Protein AF-A0AAP2DYH3-F1 (afdb_monomer)

Secondary structure (DSSP, 8-state):
-PPP--HHHHHHHHTT---SS-B-S---HHHHHHHHHHHHHHH-EE-TT---S--HHHHHHHHHHHHHHHHTT-S-SSSS-S-HHHHHHHHHHH---HHHHHHHHHHHHHHIIIIIGGGHHHHHHHEE-SS-HHHHHHHHHHHHHHTTB-EEEETTEEEE------

Organism: NCBI:txid2782350

Mean predicted aligned error: 6.47 Å

Solvent-accessible surface area (backbone atoms only — not comparable to full-atom values): 9495 Å² total; per-residue (Å²): 72,83,80,77,89,45,70,67,61,53,48,36,57,76,71,61,68,63,62,91,61,64,43,91,75,68,78,53,69,69,56,44,52,50,49,48,51,44,51,48,29,43,60,28,40,65,37,89,83,58,90,56,97,66,49,63,38,50,52,51,28,39,51,55,39,55,51,53,8,55,78,68,75,39,100,45,78,54,82,95,64,98,42,42,52,58,33,50,49,50,42,54,70,65,58,80,55,46,68,62,41,48,50,54,52,33,56,53,50,24,42,35,58,70,59,42,45,84,47,38,70,64,50,49,71,61,27,50,53,77,26,52,53,67,32,35,52,52,36,53,39,50,50,24,56,75,69,21,31,35,48,38,74,56,99,60,43,68,42,75,56,77,88,82,72,132

Foldseek 3Di:
DPDDPDPVLVVCVVVVVQDPAADAQDDDLVLLVVLLVLLCQALDWFDPPPPDPDTSSLVLLVVLFVVLCVVVVHPTLDDDDPTSSCRLSVSLNPPNDSVSNVSSSLSSLLCLVPPCQVCVVVSVVRGRHRAHSVRSQVSSQVSCSSVSHQWHDDPSGIDGNPPPDD

Radius of gyration: 16.69 Å; Cα contacts (8 Å, |Δi|>4): 188; chains: 1; bounding box: 49×32×36 Å

InterPro domains:
  IPR049503 HEPN, AbiJ-N-terminal domain 4 [PF18863] (5-163)

Sequence (166 aa):
MAILDLFSEKQKRLRGEVNDVYQYKIVPQELRVQIVHILNDSIGSAKSFYRSDKNEPEDIFKFINDTLSREYGKFSLIGDYRTFRDTVFKYLLQEENMERVIDVVQLSFQYIDKILRPDFQNYAYRNEVKCDPNDAIGELNGRFKEHAVGFQFNGGEITKVDSTYN

pLDDT: mean 87.7, std 14.32, range [32.06, 98.62]

Structure (mmCIF, N/CA/C/O backbone):
data_AF-A0AAP2DYH3-F1
#
_entry.id   AF-A0AAP2DYH3-F1
#
loop_
_atom_site.group_PDB
_atom_site.id
_atom_site.type_symbol
_atom_site.label_atom_id
_atom_site.label_alt_id
_atom_site.label_comp_id
_atom_site.label_asym_id
_atom_site.label_entity_id
_atom_site.label_seq_id
_atom_site.pdbx_PDB_ins_code
_atom_site.Cartn_x
_atom_site.Cartn_y
_atom_site.Cartn_z
_atom_site.occupancy
_atom_site.B_iso_or_equiv
_atom_site.auth_seq_id
_atom_site.auth_comp_id
_atom_site.auth_asym_id
_atom_site.auth_atom_id
_atom_site.pdbx_PDB_model_num
ATOM 1 N N . MET A 1 1 ? -7.561 -8.499 -6.693 1.00 51.72 1 MET A N 1
ATOM 2 C CA . MET A 1 1 ? -8.192 -9.815 -6.557 1.00 51.72 1 MET A CA 1
ATOM 3 C C . MET A 1 1 ? -9.577 -9.602 -5.983 1.00 51.72 1 MET A C 1
ATOM 5 O O . MET A 1 1 ? -9.779 -8.667 -5.216 1.00 51.72 1 MET A O 1
ATOM 9 N N . ALA A 1 2 ? -10.539 -10.459 -6.324 1.00 54.56 2 ALA A N 1
ATOM 10 C CA . ALA A 1 2 ? -11.827 -10.447 -5.640 1.00 54.56 2 ALA A CA 1
ATOM 11 C C . ALA A 1 2 ? -11.632 -10.835 -4.165 1.00 54.56 2 ALA A C 1
ATOM 13 O O . ALA A 1 2 ? -10.972 -11.835 -3.870 1.00 54.56 2 ALA A O 1
ATOM 14 N N . ILE A 1 3 ? -12.215 -10.061 -3.247 1.00 67.88 3 ILE A N 1
ATOM 15 C CA . ILE A 1 3 ? -12.216 -10.385 -1.819 1.00 67.88 3 ILE A CA 1
ATOM 16 C C . ILE A 1 3 ? -12.893 -11.744 -1.631 1.00 67.88 3 ILE A C 1
ATOM 18 O O . ILE A 1 3 ? -14.058 -11.930 -1.989 1.00 67.88 3 ILE A O 1
ATOM 22 N N . LEU A 1 4 ? -12.146 -12.709 -1.093 1.00 68.56 4 LEU A N 1
ATOM 23 C CA . LEU A 1 4 ? -12.672 -14.042 -0.837 1.00 68.56 4 LEU A CA 1
ATOM 24 C C . LEU A 1 4 ? -13.661 -13.994 0.329 1.00 68.56 4 LEU A C 1
ATOM 26 O O . LEU A 1 4 ? -13.306 -13.612 1.443 1.00 68.56 4 LEU A O 1
ATOM 30 N N . ASP A 1 5 ? -14.886 -14.449 0.083 1.00 73.62 5 ASP A N 1
ATOM 31 C CA . ASP A 1 5 ? -15.931 -14.481 1.101 1.00 73.62 5 ASP A CA 1
ATOM 32 C C . ASP A 1 5 ? -15.755 -15.669 2.072 1.00 73.62 5 ASP A C 1
ATOM 34 O O . ASP A 1 5 ? -16.329 -16.756 1.898 1.00 73.62 5 ASP A O 1
ATOM 38 N N . LEU A 1 6 ? -14.904 -15.460 3.082 1.00 78.25 6 LEU A N 1
ATOM 39 C CA . LEU A 1 6 ? -14.509 -16.456 4.078 1.00 78.25 6 LEU A CA 1
ATOM 40 C C . LEU A 1 6 ? -15.650 -16.837 5.034 1.00 78.25 6 LEU A C 1
ATOM 42 O O . LEU A 1 6 ? -16.516 -16.036 5.386 1.00 78.25 6 LEU A O 1
ATOM 46 N N . PHE A 1 7 ? -15.605 -18.075 5.538 1.00 77.56 7 PHE A N 1
ATOM 47 C CA . PHE A 1 7 ? -16.569 -18.570 6.527 1.00 77.56 7 PHE A CA 1
ATOM 48 C C . PHE A 1 7 ? -16.593 -17.716 7.804 1.00 77.56 7 PHE A C 1
ATOM 50 O O . PHE A 1 7 ? -17.672 -17.417 8.306 1.00 77.56 7 PHE A O 1
ATOM 57 N N . SER A 1 8 ? -15.431 -17.285 8.309 1.00 70.56 8 SER A N 1
ATOM 58 C CA . SER A 1 8 ? -15.338 -16.419 9.493 1.00 70.56 8 SER A CA 1
ATOM 59 C C . SER A 1 8 ? -16.066 -15.089 9.296 1.00 70.56 8 SER A C 1
ATOM 61 O O . SER A 1 8 ? -16.805 -14.671 10.184 1.00 70.56 8 SER A O 1
ATOM 63 N N . GLU A 1 9 ? -15.928 -14.474 8.120 1.00 71.56 9 GLU A N 1
ATOM 64 C CA . GLU A 1 9 ? -16.587 -13.211 7.775 1.00 71.56 9 GLU A CA 1
ATOM 65 C C . GLU A 1 9 ? -18.102 -13.385 7.627 1.00 71.56 9 GLU A C 1
ATOM 67 O O . GLU A 1 9 ? -18.881 -12.596 8.164 1.00 71.56 9 GLU A O 1
ATOM 72 N N . LYS A 1 10 ? -18.550 -14.487 7.013 1.00 73.06 10 LYS A N 1
ATOM 73 C CA . LYS A 1 10 ? -19.976 -14.859 6.995 1.00 73.06 10 LYS A CA 1
ATOM 74 C C . LYS A 1 10 ? -20.539 -15.029 8.403 1.00 73.06 10 LYS A C 1
ATOM 76 O O . LYS A 1 10 ? -21.631 -14.549 8.687 1.00 73.06 10 LYS A O 1
ATOM 81 N N . GLN A 1 11 ? -19.800 -15.695 9.285 1.00 74.75 11 GLN A N 1
ATOM 82 C CA . GLN A 1 11 ? -20.225 -15.926 10.662 1.00 74.75 11 GLN A CA 1
ATOM 83 C C . GLN A 1 11 ? -20.280 -14.631 11.483 1.00 74.75 11 GLN A C 1
ATOM 85 O O . GLN A 1 11 ? -21.250 -14.436 12.209 1.00 74.75 11 GLN A O 1
ATOM 90 N N . LYS A 1 12 ? -19.306 -13.722 11.332 1.00 76.38 12 LYS A N 1
ATOM 91 C CA . LYS A 1 12 ? -19.348 -12.385 11.956 1.00 76.38 12 LYS A CA 1
ATOM 92 C C . LYS A 1 12 ? -20.601 -11.613 11.530 1.00 76.38 12 LYS A C 1
ATOM 94 O O . LYS A 1 12 ? -21.305 -11.071 12.380 1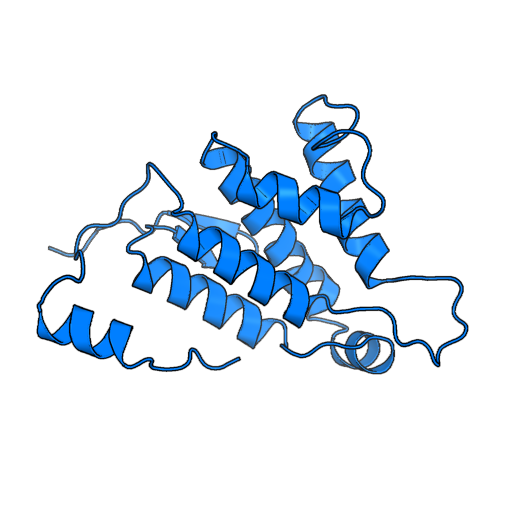.00 76.38 12 LYS A O 1
ATOM 99 N N . ARG A 1 13 ? -20.936 -11.638 10.231 1.00 77.56 13 ARG A N 1
ATOM 100 C CA . ARG A 1 13 ? -22.167 -11.021 9.704 1.00 77.56 13 ARG A CA 1
ATOM 101 C C . ARG A 1 13 ? -23.433 -11.641 10.293 1.00 77.56 13 ARG A C 1
ATOM 103 O O . ARG A 1 13 ? -24.317 -10.910 10.720 1.00 77.56 13 ARG A O 1
ATOM 110 N N . LEU A 1 14 ? -23.504 -12.971 10.376 1.00 74.62 14 LEU A N 1
ATOM 111 C CA . LEU A 1 14 ? -24.646 -13.678 10.975 1.00 74.62 14 LEU A CA 1
ATOM 112 C C . LEU A 1 14 ? -24.813 -13.397 12.475 1.00 74.62 14 LEU A C 1
ATOM 114 O O . LEU A 1 14 ? -25.938 -13.403 12.967 1.00 74.62 14 LEU A O 1
ATOM 118 N N . ARG A 1 15 ? -23.715 -13.146 13.199 1.00 81.62 15 ARG A N 1
ATOM 119 C CA . ARG A 1 15 ? -23.737 -12.786 14.625 1.00 81.62 15 ARG A CA 1
ATOM 120 C C . ARG A 1 15 ? -24.014 -11.302 14.889 1.00 81.62 15 ARG A C 1
ATOM 122 O O . ARG A 1 15 ? -24.148 -10.928 16.048 1.00 81.62 15 ARG A O 1
ATOM 129 N N . GLY A 1 16 ? -24.105 -10.466 13.851 1.00 69.75 16 GLY A N 1
ATOM 130 C CA . GLY A 1 16 ? -24.269 -9.017 14.009 1.00 69.75 16 GLY A CA 1
ATOM 131 C C . GLY A 1 16 ? -23.025 -8.320 14.573 1.00 69.75 16 GLY A C 1
ATOM 132 O O . GLY A 1 16 ? -23.124 -7.223 15.103 1.00 69.75 16 GLY A O 1
ATOM 133 N N . GLU A 1 17 ? -21.847 -8.942 14.463 1.00 66.50 17 GLU A N 1
ATOM 134 C CA . GLU A 1 17 ? -20.565 -8.402 14.952 1.00 66.50 17 GLU A CA 1
ATOM 135 C C . GLU A 1 17 ? -19.950 -7.369 13.988 1.00 66.50 17 GLU A C 1
ATOM 137 O O . GLU A 1 17 ? -18.779 -7.005 14.108 1.00 66.50 17 GLU A O 1
ATOM 142 N N . VAL A 1 18 ? -20.720 -6.912 13.001 1.00 61.59 18 VAL A N 1
ATOM 143 C CA . VAL A 1 18 ? -20.301 -5.872 12.062 1.00 61.59 18 VAL A CA 1
ATOM 144 C C . VAL A 1 18 ? -20.553 -4.529 12.733 1.00 61.59 18 VAL A C 1
ATOM 146 O O . VAL A 1 18 ? -21.694 -4.184 13.022 1.00 61.59 18 VAL A O 1
ATOM 149 N N . ASN A 1 19 ? -19.488 -3.783 13.019 1.00 55.34 19 ASN A N 1
ATOM 150 C CA . ASN A 1 19 ? -19.628 -2.434 13.554 1.00 55.34 19 ASN A CA 1
ATOM 151 C C . ASN A 1 19 ? -20.123 -1.494 12.451 1.00 55.34 19 ASN A C 1
ATOM 153 O O . ASN A 1 19 ? -19.389 -1.216 11.506 1.00 55.34 19 ASN A O 1
ATOM 157 N N . ASP A 1 20 ? -21.330 -0.954 12.619 1.00 52.62 20 ASP A N 1
ATOM 158 C CA . ASP A 1 20 ? -21.894 0.078 11.734 1.00 52.62 20 ASP A CA 1
ATOM 159 C C . ASP A 1 20 ? -21.264 1.470 11.951 1.00 52.62 20 ASP A C 1
ATOM 161 O O . ASP A 1 20 ? -21.563 2.421 11.230 1.00 52.62 20 ASP A O 1
ATOM 165 N N . VAL A 1 21 ? -20.367 1.611 12.935 1.00 63.81 21 VAL A N 1
ATOM 166 C CA . VAL A 1 21 ? -19.683 2.870 13.251 1.00 63.81 21 VAL A CA 1
ATOM 167 C C . VAL A 1 21 ? -18.220 2.789 12.834 1.00 63.81 21 VAL A C 1
ATOM 169 O O . VAL A 1 21 ? -17.459 1.970 13.352 1.00 63.81 21 VAL A O 1
ATOM 172 N N . TYR A 1 22 ? -17.814 3.681 11.929 1.00 73.06 22 TYR A N 1
ATOM 173 C CA . TYR A 1 22 ? -16.424 3.790 11.504 1.00 73.06 22 TYR A CA 1
ATOM 174 C C . TYR A 1 22 ? -15.504 4.244 12.647 1.00 73.06 22 TYR A C 1
ATOM 176 O O . TYR A 1 22 ? -15.790 5.206 13.364 1.00 73.06 22 TYR A O 1
ATOM 184 N N . GLN A 1 23 ? -14.355 3.580 12.782 1.00 71.25 23 GLN A N 1
ATOM 185 C CA . GLN A 1 23 ? -13.278 3.968 13.686 1.00 71.25 23 GLN A CA 1
ATOM 186 C C . GLN A 1 23 ? -12.153 4.710 12.954 1.00 71.25 23 GLN A C 1
ATOM 188 O O . GLN A 1 23 ? -11.777 4.377 11.830 1.00 71.25 23 GLN A O 1
ATOM 193 N N . TYR A 1 24 ? -11.578 5.690 13.656 1.00 74.44 24 TYR A N 1
ATOM 194 C CA . TYR A 1 24 ? -10.520 6.583 13.159 1.00 74.44 24 TYR A CA 1
ATOM 195 C C . TYR A 1 24 ? -9.308 6.642 14.090 1.00 74.44 24 TYR A C 1
ATOM 197 O O . TYR A 1 24 ? -8.572 7.621 14.086 1.00 74.44 24 TYR A O 1
ATOM 205 N N . LYS A 1 25 ? -9.156 5.651 14.974 1.00 74.25 25 LYS A N 1
ATOM 206 C CA . LYS A 1 25 ? -8.114 5.671 16.012 1.00 74.25 25 LYS A CA 1
ATOM 207 C C . LYS A 1 25 ? -6.996 4.675 15.744 1.00 74.25 25 LYS A C 1
ATOM 209 O O . LYS A 1 25 ? -5.852 4.941 16.087 1.00 74.25 25 LYS A O 1
ATOM 214 N N . ILE A 1 26 ? -7.335 3.512 15.189 1.00 85.31 26 ILE A N 1
ATOM 215 C CA . ILE A 1 26 ? -6.405 2.399 15.009 1.00 85.31 26 ILE A CA 1
ATOM 216 C C . ILE A 1 26 ? -6.695 1.714 13.672 1.00 85.31 26 ILE A C 1
ATOM 218 O O . ILE A 1 26 ? -7.851 1.464 13.340 1.00 85.31 26 ILE A O 1
ATOM 222 N N . VAL A 1 27 ? -5.639 1.390 12.924 1.00 92.62 27 VAL A N 1
ATOM 223 C CA . VAL A 1 27 ? -5.684 0.417 11.823 1.00 92.62 27 VAL A CA 1
ATOM 224 C C . VAL A 1 27 ? -5.355 -0.952 12.432 1.00 92.62 27 VAL A C 1
ATOM 226 O O . VAL A 1 27 ? -4.213 -1.126 12.878 1.00 92.62 27 VAL A O 1
ATOM 229 N N . PRO A 1 28 ? -6.314 -1.898 12.526 1.00 94.69 28 PRO A N 1
ATOM 230 C CA . PRO A 1 28 ? -6.091 -3.186 13.182 1.00 94.69 28 PRO A CA 1
ATOM 231 C C . PRO A 1 28 ? -4.923 -3.962 12.572 1.00 94.69 28 PRO A C 1
ATOM 233 O O . PRO A 1 28 ? -4.684 -3.882 11.368 1.00 94.69 28 PRO A O 1
ATOM 236 N N . GLN A 1 29 ? -4.228 -4.765 13.383 1.00 96.62 29 GLN A N 1
ATOM 237 C CA . GLN A 1 29 ? -3.082 -5.543 12.901 1.00 96.62 29 GLN A CA 1
ATOM 238 C C . GLN A 1 29 ? -3.451 -6.480 11.744 1.00 96.62 29 GLN A C 1
ATOM 240 O O . GLN A 1 29 ? -2.687 -6.607 10.792 1.00 96.62 29 GLN A O 1
ATOM 245 N N . GLU A 1 30 ? -4.635 -7.093 11.799 1.00 96.56 30 GLU A N 1
ATOM 246 C CA . GLU A 1 30 ? -5.160 -7.943 10.726 1.00 96.56 30 GLU A CA 1
ATOM 247 C C . GLU A 1 30 ? -5.260 -7.181 9.396 1.00 96.56 30 GLU A C 1
ATOM 249 O O . GLU A 1 30 ? -4.738 -7.642 8.383 1.00 96.56 30 GLU A O 1
ATOM 254 N N . LEU A 1 31 ? -5.827 -5.971 9.421 1.00 96.81 31 LEU A N 1
ATOM 255 C CA . LEU A 1 31 ? -5.922 -5.107 8.248 1.00 96.81 31 LEU A CA 1
ATOM 256 C C . LEU A 1 31 ? -4.534 -4.720 7.718 1.00 96.81 31 LEU A C 1
ATOM 258 O O . LEU A 1 31 ? -4.305 -4.751 6.514 1.00 96.81 31 LEU A O 1
ATOM 262 N N . ARG A 1 32 ? -3.574 -4.404 8.594 1.00 98.44 32 ARG A N 1
ATOM 263 C CA . ARG A 1 32 ? -2.195 -4.090 8.170 1.00 98.44 32 ARG A CA 1
ATOM 264 C C . ARG A 1 32 ? -1.546 -5.266 7.440 1.00 98.44 32 ARG A C 1
ATOM 266 O O . ARG A 1 32 ? -0.904 -5.063 6.414 1.00 98.44 32 ARG A O 1
ATOM 273 N N . VAL A 1 33 ? -1.739 -6.490 7.935 1.00 98.50 33 VAL A N 1
ATOM 274 C CA . VAL A 1 33 ? -1.246 -7.711 7.277 1.00 98.50 33 VAL A CA 1
ATOM 275 C C . VAL A 1 33 ? -1.924 -7.916 5.920 1.00 98.50 33 VAL A C 1
ATOM 277 O O . VAL A 1 33 ? -1.243 -8.203 4.938 1.00 98.50 33 VAL A O 1
ATOM 280 N N . GLN A 1 34 ? -3.240 -7.712 5.825 1.00 98.38 34 GLN A N 1
ATOM 281 C CA . GLN A 1 34 ? -3.952 -7.772 4.544 1.00 98.38 34 GLN A CA 1
ATOM 282 C C . GLN A 1 34 ? -3.419 -6.731 3.551 1.00 98.38 34 GLN A C 1
ATOM 284 O O . GLN A 1 34 ? -3.179 -7.061 2.395 1.00 98.38 34 GLN A O 1
ATOM 289 N N . ILE A 1 35 ? -3.143 -5.504 3.998 1.00 98.62 35 ILE A N 1
ATOM 290 C CA . ILE A 1 35 ? -2.542 -4.467 3.151 1.00 98.62 35 ILE A CA 1
ATOM 291 C C . ILE A 1 35 ? -1.151 -4.889 2.664 1.00 98.62 35 ILE A C 1
ATOM 293 O O . ILE A 1 35 ? -0.853 -4.716 1.485 1.00 98.62 35 ILE A O 1
ATOM 297 N N . VAL A 1 36 ? -0.318 -5.497 3.517 1.00 98.56 36 VAL A N 1
ATOM 298 C CA . VAL A 1 36 ? 0.975 -6.065 3.091 1.00 98.56 36 VAL A CA 1
ATOM 299 C C . VAL A 1 36 ? 0.787 -7.088 1.967 1.00 98.56 36 VAL A C 1
ATOM 301 O O . VAL A 1 36 ? 1.540 -7.059 0.994 1.00 98.56 36 VAL A O 1
ATOM 304 N N . HIS A 1 37 ? -0.222 -7.960 2.058 1.00 98.50 37 HIS A N 1
ATOM 305 C CA . HIS A 1 37 ? -0.535 -8.904 0.982 1.00 98.50 37 HIS A CA 1
ATOM 306 C C . HIS A 1 37 ? -0.935 -8.189 -0.312 1.00 98.50 37 HIS A C 1
ATOM 308 O O . HIS A 1 37 ? -0.372 -8.499 -1.360 1.00 98.50 37 HIS A O 1
ATOM 314 N N . ILE A 1 38 ? -1.812 -7.183 -0.240 1.00 98.50 38 ILE A N 1
ATOM 315 C CA . ILE A 1 38 ? -2.231 -6.406 -1.416 1.00 98.50 38 ILE A CA 1
ATOM 316 C C . ILE A 1 38 ? -1.026 -5.720 -2.074 1.00 98.50 38 ILE A C 1
ATOM 318 O O . ILE A 1 38 ? -0.856 -5.803 -3.292 1.00 98.50 38 ILE A O 1
ATOM 322 N N . LEU A 1 39 ? -0.161 -5.070 -1.290 1.00 98.50 39 LEU A N 1
ATOM 323 C CA . LEU A 1 39 ? 1.045 -4.410 -1.801 1.00 98.50 39 LEU A CA 1
ATOM 324 C C . LEU A 1 39 ? 2.004 -5.414 -2.441 1.00 98.50 39 LEU A C 1
ATOM 326 O O . LEU A 1 39 ? 2.516 -5.174 -3.530 1.00 98.50 39 LEU A O 1
ATOM 330 N N . ASN A 1 40 ? 2.218 -6.559 -1.793 1.00 97.56 40 ASN A N 1
ATOM 331 C CA . ASN A 1 40 ? 3.073 -7.607 -2.330 1.00 97.56 40 ASN A CA 1
ATOM 332 C C . ASN A 1 40 ? 2.541 -8.176 -3.651 1.00 97.56 40 ASN A C 1
ATOM 334 O O . ASN A 1 40 ? 3.326 -8.459 -4.547 1.00 97.56 40 ASN A O 1
ATOM 338 N N . ASP A 1 41 ? 1.229 -8.349 -3.777 1.00 97.88 41 ASP A N 1
ATOM 339 C CA . ASP A 1 41 ? 0.623 -8.959 -4.958 1.00 97.88 41 ASP A CA 1
ATOM 340 C C . ASP A 1 41 ? 0.463 -7.970 -6.124 1.00 97.88 41 ASP A C 1
ATOM 342 O O . ASP A 1 41 ? 0.473 -8.389 -7.283 1.00 97.88 41 ASP A O 1
ATOM 346 N N . SER A 1 42 ? 0.353 -6.669 -5.835 1.00 97.44 42 SER A N 1
ATOM 347 C CA . SER A 1 42 ? 0.230 -5.603 -6.842 1.00 97.44 42 SER A CA 1
ATOM 348 C C . SER A 1 42 ? 1.572 -5.071 -7.349 1.00 97.44 42 SER A C 1
ATOM 350 O O . SER A 1 42 ? 1.723 -4.851 -8.549 1.00 97.44 42 SER A O 1
ATOM 352 N N . ILE A 1 43 ? 2.557 -4.898 -6.462 1.00 97.50 43 ILE A N 1
ATOM 353 C CA . ILE A 1 43 ? 3.923 -4.494 -6.834 1.00 97.50 43 ILE A CA 1
ATOM 354 C C . ILE A 1 43 ? 4.725 -5.720 -7.300 1.00 97.50 43 ILE A C 1
ATOM 356 O O . ILE A 1 43 ? 5.463 -5.656 -8.277 1.00 97.50 43 ILE A O 1
ATOM 360 N N . GLY A 1 44 ? 4.537 -6.877 -6.666 1.00 94.69 44 GLY A N 1
ATOM 361 C CA . GLY A 1 44 ? 5.144 -8.127 -7.113 1.00 94.69 44 GLY A CA 1
ATOM 362 C C . GLY A 1 44 ? 6.640 -8.252 -6.817 1.00 94.69 44 GLY A C 1
ATOM 363 O O . GLY A 1 44 ? 7.181 -7.638 -5.894 1.00 94.69 44 GLY A O 1
ATOM 364 N N . SER A 1 45 ? 7.312 -9.093 -7.602 1.00 92.56 45 SER A N 1
ATOM 365 C CA . SER A 1 45 ? 8.757 -9.346 -7.526 1.00 92.56 45 SER A CA 1
ATOM 366 C C . SER A 1 45 ? 9.406 -9.385 -8.908 1.00 92.56 45 SER A C 1
ATOM 368 O O . SER A 1 45 ? 8.749 -9.657 -9.913 1.00 92.56 45 SER A O 1
ATOM 370 N N . ALA A 1 46 ? 10.711 -9.115 -8.973 1.00 89.12 46 ALA A N 1
ATOM 371 C CA . ALA A 1 46 ? 11.447 -9.176 -10.231 1.00 89.12 46 ALA A CA 1
ATOM 372 C C . ALA A 1 46 ? 11.456 -10.612 -10.786 1.00 89.12 46 ALA A C 1
ATOM 374 O O . ALA A 1 46 ? 11.769 -11.564 -10.067 1.00 89.12 46 ALA A O 1
ATOM 375 N N . LYS A 1 47 ? 11.147 -10.772 -12.079 1.00 85.38 47 LYS A N 1
ATOM 376 C CA . LYS A 1 47 ? 11.250 -12.066 -12.772 1.00 85.38 47 LYS A CA 1
ATOM 377 C C . LYS A 1 47 ? 12.715 -12.446 -12.948 1.00 85.38 47 LYS A C 1
ATOM 379 O O . LYS A 1 47 ? 13.470 -11.716 -13.582 1.00 85.38 47 LYS A O 1
ATOM 384 N N . SER A 1 48 ? 13.103 -13.642 -12.503 1.00 70.31 48 SER A N 1
ATOM 385 C CA . SER A 1 48 ? 14.499 -14.111 -12.591 1.00 70.31 48 SER A CA 1
ATOM 386 C C . SER A 1 48 ? 15.040 -14.265 -14.023 1.00 70.31 48 SER A C 1
ATOM 388 O O . SER A 1 48 ? 16.252 -14.317 -14.217 1.00 70.31 48 SER A O 1
ATOM 390 N N . PHE A 1 49 ? 14.168 -14.358 -15.034 1.00 59.50 49 PHE A N 1
ATOM 391 C CA . PHE A 1 49 ? 14.563 -14.588 -16.431 1.00 59.50 49 PHE A CA 1
ATOM 392 C C . PHE A 1 49 ? 14.940 -13.314 -17.194 1.00 59.50 49 PHE A C 1
ATOM 394 O O . PHE A 1 49 ? 15.663 -13.391 -18.190 1.00 59.50 49 PHE A O 1
ATOM 401 N N . TYR A 1 50 ? 14.485 -12.146 -16.740 1.00 57.06 50 TYR A N 1
ATOM 402 C CA . TYR A 1 50 ? 14.909 -10.881 -17.321 1.00 57.06 50 TYR A CA 1
ATOM 403 C C . TYR A 1 50 ? 16.216 -10.476 -16.644 1.00 57.06 50 TYR A C 1
ATOM 405 O O . TYR A 1 50 ? 16.229 -10.031 -15.503 1.00 57.06 50 TYR A O 1
ATOM 413 N N . ARG A 1 51 ? 17.337 -10.642 -17.358 1.00 50.12 51 ARG A N 1
ATOM 414 C CA . ARG A 1 51 ? 18.669 -10.124 -16.987 1.00 50.12 51 ARG A CA 1
ATOM 415 C C . ARG A 1 51 ? 18.721 -8.585 -17.016 1.00 50.12 51 ARG A C 1
ATOM 417 O O . ARG A 1 51 ? 19.675 -8.011 -17.531 1.00 50.12 51 ARG A O 1
ATOM 424 N N . SER A 1 52 ? 17.675 -7.898 -16.567 1.00 54.94 52 SER A N 1
ATOM 425 C CA . SER A 1 52 ? 17.760 -6.465 -16.334 1.00 54.94 52 SER A CA 1
ATOM 426 C C . SER A 1 52 ? 18.415 -6.251 -14.981 1.00 54.94 52 SER A C 1
ATOM 428 O O . SER A 1 52 ? 17.926 -6.753 -13.974 1.00 54.94 52 SER A O 1
ATOM 430 N N . ASP A 1 53 ? 19.462 -5.433 -14.940 1.00 60.06 53 ASP A N 1
ATOM 431 C CA . ASP A 1 53 ? 20.104 -4.985 -13.694 1.00 60.06 53 ASP A CA 1
ATOM 432 C C . ASP A 1 53 ? 19.160 -4.158 -12.791 1.00 60.06 53 ASP A C 1
ATOM 434 O O . ASP A 1 53 ? 19.550 -3.709 -11.715 1.00 60.06 53 ASP A O 1
ATOM 438 N N . LYS A 1 54 ? 17.916 -3.925 -13.232 1.00 73.81 54 LYS A N 1
ATOM 439 C CA . LYS A 1 54 ? 16.882 -3.182 -12.515 1.00 73.81 54 LYS A CA 1
ATOM 440 C C . LYS A 1 54 ? 15.874 -4.121 -11.870 1.00 73.81 54 LYS A C 1
ATOM 442 O O . LYS A 1 54 ? 15.256 -4.941 -12.547 1.00 73.81 54 LYS A O 1
ATOM 447 N N . ASN A 1 55 ? 15.679 -3.934 -10.572 1.00 89.25 55 ASN A N 1
ATOM 448 C CA . ASN A 1 55 ? 14.634 -4.565 -9.783 1.00 89.25 55 ASN A CA 1
ATOM 449 C C . ASN A 1 55 ? 13.519 -3.531 -9.567 1.00 89.25 55 ASN A C 1
ATOM 451 O O . ASN A 1 55 ? 13.494 -2.855 -8.542 1.00 89.25 55 ASN A O 1
ATOM 455 N N . GLU A 1 56 ? 12.629 -3.379 -10.558 1.00 93.62 56 GLU A N 1
ATOM 456 C CA . GLU A 1 56 ? 11.570 -2.354 -10.528 1.00 93.62 56 GLU A CA 1
ATOM 457 C C . GLU A 1 56 ? 10.701 -2.426 -9.252 1.00 93.62 56 GLU A C 1
ATOM 459 O O . GLU A 1 56 ? 10.440 -1.375 -8.673 1.00 93.62 56 GLU A O 1
ATOM 464 N N . PRO A 1 57 ? 10.279 -3.609 -8.750 1.00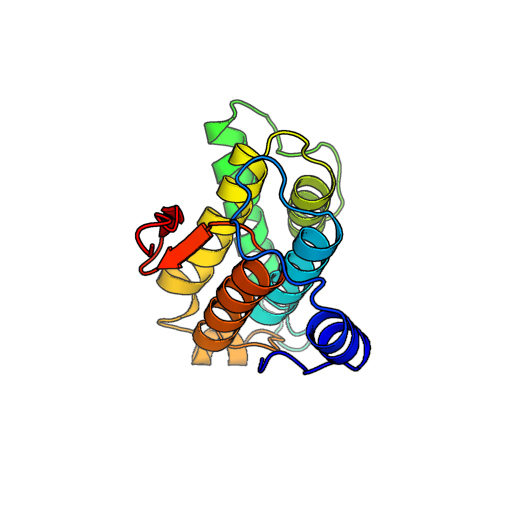 95.50 57 PRO A N 1
ATOM 465 C CA . PRO A 1 57 ? 9.568 -3.710 -7.473 1.00 95.50 57 PRO A CA 1
ATOM 466 C C . PRO A 1 57 ? 10.339 -3.110 -6.295 1.00 95.50 57 PRO A C 1
ATOM 468 O O . PRO A 1 57 ? 9.779 -2.348 -5.509 1.00 95.50 57 PRO A O 1
ATOM 471 N N . GLU A 1 58 ? 11.632 -3.415 -6.180 1.00 95.06 58 GLU A N 1
ATOM 472 C CA . GLU A 1 58 ? 12.471 -2.881 -5.105 1.00 95.06 58 GLU A CA 1
ATOM 473 C C . GLU A 1 58 ? 12.679 -1.366 -5.242 1.00 95.06 58 GLU A C 1
ATOM 475 O O . GLU A 1 58 ? 12.658 -0.656 -4.237 1.00 95.06 58 GLU A O 1
ATOM 480 N N . ASP A 1 59 ? 12.791 -0.849 -6.470 1.00 95.25 59 ASP A N 1
ATOM 481 C CA . ASP A 1 59 ? 12.867 0.593 -6.738 1.00 95.25 59 ASP A CA 1
ATOM 482 C C . ASP A 1 59 ? 11.595 1.333 -6.275 1.00 95.25 59 ASP A C 1
ATOM 484 O O . ASP A 1 59 ? 11.676 2.454 -5.764 1.00 95.25 59 ASP A O 1
ATOM 488 N N . ILE A 1 60 ? 10.419 0.703 -6.390 1.00 97.44 60 ILE A N 1
ATOM 489 C CA . ILE A 1 60 ? 9.148 1.256 -5.891 1.00 97.44 60 ILE A CA 1
ATOM 490 C C . ILE A 1 60 ? 9.156 1.326 -4.362 1.00 97.44 60 ILE A C 1
ATOM 492 O O . ILE A 1 60 ? 8.846 2.370 -3.784 1.00 97.44 60 ILE A O 1
ATOM 496 N N . PHE A 1 61 ? 9.555 0.246 -3.685 1.00 97.62 61 PHE A N 1
ATOM 497 C CA . PHE A 1 61 ? 9.660 0.257 -2.224 1.00 97.62 61 PHE A CA 1
ATOM 498 C C . PHE A 1 61 ? 10.724 1.237 -1.727 1.00 97.62 61 PHE A C 1
ATOM 500 O O . PHE A 1 61 ? 10.517 1.904 -0.711 1.00 97.62 61 PHE A O 1
ATOM 507 N N . LYS A 1 62 ? 11.827 1.387 -2.465 1.00 96.56 62 LYS A N 1
ATOM 508 C CA . LYS A 1 62 ? 12.841 2.407 -2.202 1.00 96.56 62 LYS A CA 1
ATOM 509 C C . LYS A 1 62 ? 12.255 3.813 -2.303 1.00 96.56 62 LYS A C 1
ATOM 511 O O . LYS A 1 62 ? 12.485 4.623 -1.411 1.00 96.56 62 LYS A O 1
ATOM 516 N N . PHE A 1 63 ? 11.469 4.101 -3.342 1.00 97.69 63 PHE A N 1
ATOM 517 C CA . PHE A 1 63 ? 10.782 5.386 -3.482 1.00 97.69 63 PHE A CA 1
ATOM 518 C C . PHE A 1 63 ? 9.872 5.686 -2.281 1.00 97.69 63 PHE A C 1
ATOM 520 O O . PHE A 1 63 ? 9.923 6.793 -1.744 1.00 97.69 63 PHE A O 1
ATOM 527 N N . ILE A 1 64 ? 9.082 4.707 -1.829 1.00 98.06 64 ILE A N 1
ATOM 528 C CA . ILE A 1 64 ? 8.196 4.859 -0.663 1.00 98.06 64 ILE A CA 1
ATOM 529 C C . ILE A 1 64 ? 9.022 5.138 0.599 1.00 98.06 64 ILE A C 1
ATOM 531 O O . ILE A 1 64 ? 8.748 6.100 1.319 1.00 98.06 64 ILE A O 1
ATOM 535 N N . ASN A 1 65 ? 10.063 4.333 0.844 1.00 97.00 65 ASN A N 1
ATOM 536 C CA . ASN A 1 65 ? 10.956 4.505 1.986 1.00 97.00 65 ASN A CA 1
ATOM 537 C C . ASN A 1 65 ? 11.611 5.887 1.999 1.00 97.00 65 ASN A C 1
ATOM 539 O O . ASN A 1 65 ? 11.566 6.573 3.018 1.00 97.00 65 ASN A O 1
ATOM 543 N N . ASP A 1 66 ? 12.220 6.297 0.889 1.00 96.88 66 ASP A N 1
ATOM 544 C CA . ASP A 1 66 ? 12.995 7.535 0.816 1.00 96.88 66 ASP A CA 1
ATOM 545 C C . ASP A 1 66 ? 12.098 8.767 0.948 1.00 96.88 66 ASP A C 1
ATOM 547 O O . ASP A 1 66 ? 12.473 9.730 1.619 1.00 96.88 66 ASP A O 1
ATOM 551 N N . THR A 1 67 ? 10.908 8.722 0.342 1.00 98.12 67 THR A N 1
ATOM 552 C CA . THR A 1 67 ? 9.906 9.789 0.445 1.00 98.12 67 THR A CA 1
ATOM 553 C C . THR A 1 67 ? 9.477 9.972 1.896 1.00 98.12 67 THR A C 1
ATOM 555 O O . THR A 1 67 ? 9.665 11.047 2.458 1.00 98.12 67 THR A O 1
ATOM 558 N N . LEU A 1 68 ? 8.990 8.914 2.550 1.00 97.81 68 LEU A N 1
ATOM 559 C CA . LEU A 1 68 ? 8.500 9.025 3.927 1.00 97.81 68 LEU A CA 1
ATOM 560 C C . LEU A 1 68 ? 9.623 9.315 4.927 1.00 97.81 68 LEU A C 1
ATOM 562 O O . LEU A 1 68 ? 9.436 10.088 5.861 1.00 97.81 68 LEU A O 1
ATOM 566 N N . SER A 1 69 ? 10.815 8.745 4.726 1.00 96.38 69 SER A N 1
ATOM 567 C CA . SER A 1 69 ? 11.979 9.053 5.567 1.00 96.38 69 SER A CA 1
ATOM 568 C C . SER A 1 69 ? 12.316 10.540 5.511 1.00 96.38 69 SER A C 1
ATOM 570 O O . SER A 1 69 ? 12.539 11.153 6.553 1.00 96.38 69 SER A O 1
ATOM 572 N N . ARG A 1 70 ? 1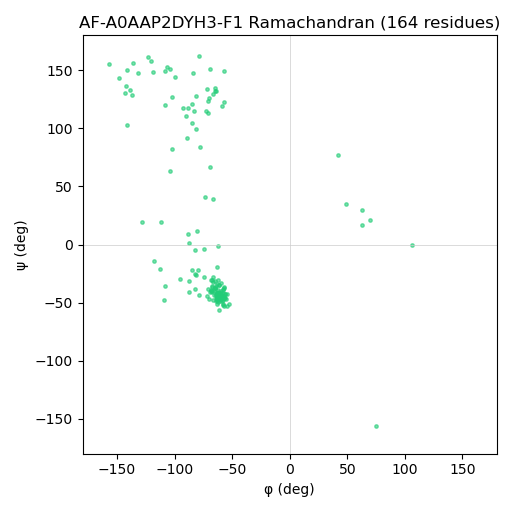2.294 11.137 4.313 1.00 97.12 70 ARG A N 1
ATOM 573 C CA . ARG A 1 70 ? 12.544 12.567 4.119 1.00 97.12 70 ARG A CA 1
ATOM 574 C C . ARG A 1 70 ? 11.476 13.427 4.787 1.00 97.12 70 ARG A C 1
ATOM 576 O O . ARG A 1 70 ? 11.843 14.326 5.538 1.00 97.12 70 ARG A O 1
ATOM 583 N N . GLU A 1 71 ? 10.198 13.128 4.564 1.00 96.44 71 GLU A N 1
ATOM 584 C CA . GLU A 1 71 ? 9.086 13.867 5.181 1.00 96.44 71 GLU A CA 1
ATOM 585 C C . GLU A 1 71 ? 9.116 13.776 6.714 1.00 96.44 71 GLU A C 1
ATOM 587 O O . GLU A 1 71 ? 8.823 14.741 7.417 1.00 96.44 71 GLU A O 1
ATOM 592 N N . TYR A 1 72 ? 9.549 12.638 7.263 1.00 96.06 72 TYR A N 1
ATOM 593 C CA . TYR A 1 72 ? 9.664 12.440 8.709 1.00 96.06 72 TYR A CA 1
ATOM 594 C C . TYR A 1 72 ? 11.007 12.891 9.302 1.00 96.06 72 TYR A C 1
ATOM 596 O O . TYR A 1 72 ? 11.214 12.720 10.506 1.00 96.06 72 TYR A O 1
ATOM 604 N N . GLY A 1 73 ? 11.931 13.427 8.496 1.00 94.31 73 GLY A N 1
ATOM 605 C CA . GLY A 1 73 ? 13.264 13.835 8.952 1.00 94.31 73 GLY A CA 1
ATOM 606 C C . GLY A 1 73 ? 14.123 12.679 9.484 1.00 94.31 73 GLY A C 1
ATOM 607 O O . GLY A 1 73 ? 14.946 12.878 10.378 1.00 94.31 73 GLY A O 1
ATOM 608 N N . LYS A 1 74 ? 13.919 11.460 8.975 1.00 92.00 74 LYS A N 1
ATOM 609 C CA . LYS A 1 74 ? 14.650 10.243 9.353 1.00 92.00 74 LYS A CA 1
ATOM 610 C C . LYS A 1 74 ? 15.666 9.854 8.276 1.00 92.00 74 LYS A C 1
ATOM 612 O O . LYS A 1 74 ? 15.444 10.064 7.089 1.00 92.00 74 LYS A O 1
ATOM 617 N N . PHE A 1 75 ? 16.754 9.197 8.684 1.00 88.06 75 PHE A N 1
ATOM 618 C CA . PHE A 1 75 ? 17.694 8.570 7.740 1.00 88.06 75 PHE A CA 1
ATOM 619 C C . PHE A 1 75 ? 17.080 7.371 6.999 1.00 88.06 75 PHE A C 1
ATOM 621 O O . PHE A 1 75 ? 17.461 7.087 5.869 1.00 88.06 75 PHE A O 1
ATOM 628 N N . SER A 1 76 ? 16.150 6.668 7.647 1.00 88.12 76 SER A N 1
ATOM 629 C CA . SER A 1 76 ? 15.366 5.555 7.105 1.00 88.12 76 SER A CA 1
ATOM 630 C C . SER A 1 76 ? 14.078 5.413 7.923 1.00 88.12 76 SER A C 1
ATOM 632 O O . SER A 1 76 ? 14.060 5.793 9.100 1.00 88.12 76 SER A O 1
ATOM 634 N N . LEU A 1 77 ? 13.016 4.839 7.349 1.00 89.69 77 LEU A N 1
ATOM 635 C CA . LEU A 1 77 ? 11.761 4.569 8.062 1.00 89.69 77 LEU A CA 1
ATOM 636 C C . LEU A 1 77 ? 12.004 3.704 9.300 1.00 89.69 77 LEU A C 1
ATOM 638 O O . LEU A 1 77 ? 11.474 3.971 10.383 1.00 89.69 77 LEU A O 1
ATOM 642 N N . ILE A 1 78 ? 12.850 2.694 9.110 1.00 89.19 78 ILE A N 1
ATOM 643 C CA . ILE A 1 78 ? 13.289 1.713 10.092 1.00 89.19 78 ILE A CA 1
ATOM 644 C C . ILE A 1 78 ? 14.745 1.312 9.726 1.00 89.19 78 ILE A C 1
ATOM 646 O O . ILE A 1 78 ? 15.105 1.298 8.547 1.00 89.19 78 ILE A O 1
ATOM 650 N N . GLY A 1 79 ? 15.622 1.075 10.711 1.00 78.75 79 GLY A N 1
ATOM 651 C CA . GLY A 1 79 ? 17.073 0.878 10.480 1.00 78.75 79 GLY A CA 1
ATOM 652 C C . GLY A 1 79 ? 17.486 -0.551 10.087 1.00 78.75 79 GLY A C 1
ATOM 653 O O . GLY A 1 79 ? 16.874 -1.487 10.569 1.00 78.75 79 GLY A O 1
ATOM 654 N N . ASP A 1 80 ? 18.534 -0.718 9.268 1.00 66.00 80 ASP A N 1
ATOM 655 C CA . ASP A 1 80 ? 19.194 -1.984 8.859 1.00 66.00 80 ASP A CA 1
ATOM 656 C C . ASP A 1 80 ? 18.285 -3.185 8.512 1.00 66.00 80 ASP A C 1
ATOM 658 O O . ASP A 1 80 ? 18.192 -4.176 9.242 1.00 66.00 80 ASP A O 1
ATOM 662 N N . TYR A 1 81 ? 17.686 -3.144 7.315 1.00 74.06 81 TYR A N 1
ATOM 663 C CA . TYR A 1 81 ? 17.036 -4.300 6.678 1.00 74.06 81 TYR A CA 1
ATOM 664 C C . TYR A 1 81 ? 17.672 -4.633 5.336 1.00 74.06 81 TYR A C 1
ATOM 666 O O . TYR A 1 81 ? 18.306 -3.797 4.698 1.00 74.06 81 TYR A O 1
ATOM 674 N N . ARG A 1 82 ? 17.483 -5.888 4.909 1.00 82.19 82 ARG A N 1
ATOM 675 C CA . ARG A 1 82 ? 18.060 -6.414 3.664 1.00 82.19 82 ARG A CA 1
ATOM 676 C C . ARG A 1 82 ? 1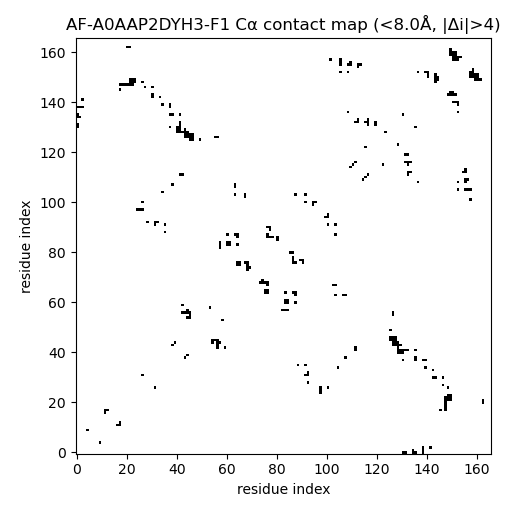7.460 -5.781 2.408 1.00 82.19 82 ARG A C 1
ATOM 678 O O . ARG A 1 82 ? 18.153 -5.732 1.401 1.00 82.19 82 ARG A O 1
ATOM 685 N N . THR A 1 83 ? 16.193 -5.365 2.459 1.00 91.75 83 THR A N 1
ATOM 686 C CA . THR A 1 83 ? 15.452 -4.801 1.321 1.00 91.75 83 THR A CA 1
ATOM 687 C C . THR A 1 83 ? 14.551 -3.655 1.778 1.00 91.75 83 THR A C 1
ATOM 689 O O . THR A 1 83 ? 14.054 -3.658 2.908 1.00 91.75 83 THR A O 1
ATOM 692 N N . PHE A 1 84 ? 14.305 -2.686 0.899 1.00 95.12 84 PHE A N 1
ATOM 693 C CA . PHE A 1 84 ? 13.336 -1.612 1.100 1.00 95.12 84 PHE A CA 1
ATOM 694 C C . PHE A 1 84 ? 11.915 -2.159 1.222 1.00 95.12 84 PHE A C 1
ATOM 696 O O . PHE A 1 84 ? 11.134 -1.632 2.016 1.00 95.12 84 PHE A O 1
ATOM 703 N N . ARG A 1 85 ? 11.590 -3.246 0.506 1.00 95.81 85 ARG A N 1
ATOM 704 C CA . ARG A 1 85 ? 10.326 -3.972 0.683 1.00 95.81 85 ARG A CA 1
ATOM 705 C C . ARG A 1 85 ? 10.115 -4.383 2.138 1.00 95.81 85 ARG A C 1
ATOM 707 O O . ARG A 1 85 ? 9.083 -4.064 2.727 1.00 95.81 85 ARG A O 1
ATOM 714 N N . ASP A 1 86 ? 11.098 -5.060 2.729 1.00 94.81 86 ASP A N 1
ATOM 715 C CA . ASP A 1 86 ? 11.007 -5.513 4.118 1.00 94.81 86 ASP A CA 1
ATOM 716 C C . ASP A 1 86 ? 10.952 -4.328 5.092 1.00 94.81 86 ASP A C 1
ATOM 718 O O . ASP A 1 86 ? 10.193 -4.378 6.061 1.00 94.81 86 ASP A O 1
ATOM 722 N N . THR A 1 87 ? 11.690 -3.244 4.815 1.00 95.56 87 THR A N 1
ATOM 723 C CA . THR A 1 87 ? 11.626 -2.000 5.601 1.00 95.56 87 THR A CA 1
ATOM 724 C C . THR A 1 87 ? 10.211 -1.425 5.625 1.00 95.56 87 THR A C 1
ATOM 726 O O . THR A 1 87 ? 9.675 -1.178 6.706 1.00 95.56 87 THR A O 1
ATOM 729 N N . VAL A 1 88 ? 9.581 -1.243 4.458 1.00 97.44 88 VAL A N 1
ATOM 730 C CA . VAL A 1 88 ? 8.229 -0.668 4.347 1.00 97.44 88 VAL A CA 1
ATOM 731 C C . VAL A 1 88 ? 7.195 -1.573 5.014 1.00 97.44 88 VAL A C 1
ATOM 733 O O . VAL A 1 88 ? 6.379 -1.094 5.802 1.00 97.44 88 VAL A O 1
ATOM 736 N N . PHE A 1 89 ? 7.241 -2.884 4.765 1.00 97.25 89 PHE A N 1
ATOM 737 C CA . PHE A 1 89 ? 6.292 -3.826 5.365 1.00 97.25 89 PHE A CA 1
ATOM 738 C C . PHE A 1 89 ? 6.420 -3.881 6.877 1.00 97.25 89 PHE A C 1
ATOM 740 O O . PHE A 1 89 ? 5.419 -3.849 7.591 1.00 97.25 89 PHE A O 1
ATOM 747 N N . LYS A 1 90 ? 7.647 -3.924 7.391 1.00 96.38 90 LYS A N 1
ATOM 748 C CA . LYS A 1 90 ? 7.852 -3.949 8.831 1.00 96.38 90 LYS A CA 1
ATOM 749 C C . LYS A 1 90 ? 7.433 -2.637 9.482 1.00 96.38 90 LYS A C 1
ATOM 751 O O . LYS A 1 90 ? 6.794 -2.677 10.529 1.00 96.38 90 LYS A O 1
ATOM 756 N N . TYR A 1 91 ? 7.720 -1.503 8.847 1.00 96.94 91 TYR A N 1
ATOM 757 C CA . TYR A 1 91 ? 7.250 -0.202 9.310 1.00 96.94 91 TYR A CA 1
ATOM 758 C C . TYR A 1 91 ? 5.718 -0.154 9.387 1.00 96.94 91 TYR A C 1
ATOM 760 O O . TYR A 1 91 ? 5.171 0.160 10.442 1.00 96.94 91 TYR A O 1
ATOM 768 N N . LEU A 1 92 ? 5.023 -0.591 8.330 1.00 97.56 92 LEU A N 1
ATOM 769 C CA . LEU A 1 92 ? 3.560 -0.667 8.295 1.00 97.56 92 LEU A CA 1
ATOM 770 C C . LEU A 1 92 ? 2.983 -1.538 9.426 1.00 97.56 92 LEU A C 1
ATOM 772 O O . LEU A 1 92 ? 1.947 -1.207 10.004 1.00 97.56 92 LEU A O 1
ATOM 776 N N . LEU A 1 93 ? 3.653 -2.641 9.766 1.00 97.19 93 LEU A N 1
ATOM 777 C CA . LEU A 1 93 ? 3.215 -3.574 10.808 1.00 97.19 93 LEU A CA 1
ATOM 778 C C . LEU A 1 93 ? 3.534 -3.120 12.239 1.00 97.19 93 LEU A C 1
ATOM 780 O O . LEU A 1 93 ? 2.910 -3.640 13.160 1.00 97.19 93 LEU A O 1
ATOM 784 N N . GLN A 1 94 ? 4.508 -2.227 12.437 1.00 95.75 94 GLN A N 1
ATOM 785 C CA . GLN A 1 94 ? 5.019 -1.854 13.765 1.00 95.75 94 GLN A CA 1
ATOM 786 C C . GL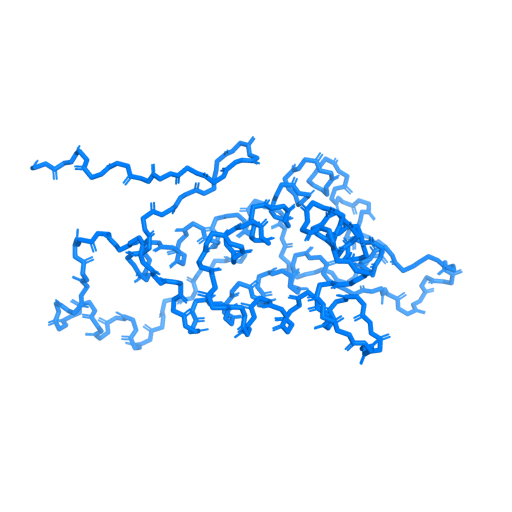N A 1 94 ? 4.699 -0.415 14.179 1.00 95.75 94 GLN A C 1
ATOM 788 O O . GLN A 1 94 ? 4.743 -0.117 15.367 1.00 95.75 94 GLN A O 1
ATOM 793 N N . GLU A 1 95 ? 4.401 0.482 13.237 1.00 95.56 95 GLU A N 1
ATOM 794 C CA . GLU A 1 95 ? 4.160 1.894 13.544 1.00 95.56 95 GLU A CA 1
ATOM 795 C C . GLU A 1 95 ? 2.886 2.085 14.383 1.00 95.56 95 GLU A C 1
ATOM 797 O O . GLU A 1 95 ? 1.805 1.588 14.053 1.00 95.56 95 GLU A O 1
ATOM 802 N N . GLU A 1 96 ? 3.004 2.825 15.478 1.00 93.25 96 GLU A N 1
ATOM 803 C CA . GLU A 1 96 ? 1.907 3.061 16.417 1.00 93.25 96 GLU A CA 1
ATOM 804 C C . GLU A 1 96 ? 1.072 4.275 16.005 1.00 93.25 96 GLU A C 1
ATOM 806 O O . GLU A 1 96 ? -0.140 4.302 16.225 1.00 93.25 96 GLU A O 1
ATOM 811 N N . ASN A 1 97 ? 1.699 5.266 15.363 1.00 92.75 97 ASN A N 1
ATOM 812 C CA . ASN A 1 97 ? 0.998 6.437 14.869 1.00 92.75 97 ASN A CA 1
ATOM 813 C C . ASN A 1 97 ? 0.125 6.065 13.660 1.00 92.75 97 ASN A C 1
ATOM 815 O O . ASN A 1 97 ? 0.617 5.739 12.580 1.00 92.75 97 ASN A O 1
ATOM 819 N N . MET A 1 98 ? -1.192 6.155 13.848 1.00 91.19 98 MET A N 1
ATOM 820 C CA . MET A 1 98 ? -2.176 5.819 12.822 1.00 91.19 98 MET A CA 1
ATOM 821 C C . MET A 1 98 ? -2.035 6.667 11.552 1.00 91.19 98 MET A C 1
ATOM 823 O O . MET A 1 98 ? -2.167 6.129 10.459 1.00 91.19 98 MET A O 1
ATOM 827 N N . GLU A 1 99 ? -1.761 7.966 11.670 1.00 92.62 99 GLU A N 1
ATOM 828 C CA . GLU A 1 99 ? -1.618 8.855 10.511 1.00 92.62 99 GLU A CA 1
ATOM 829 C C . GLU A 1 99 ? -0.431 8.418 9.654 1.00 92.62 99 GLU A C 1
ATOM 831 O O . GLU A 1 99 ? -0.577 8.263 8.450 1.00 92.62 99 GLU A O 1
ATOM 836 N N . ARG A 1 100 ? 0.693 8.053 10.279 1.00 95.88 100 ARG A N 1
ATOM 837 C CA . ARG A 1 100 ? 1.862 7.522 9.558 1.00 95.88 100 ARG A CA 1
ATOM 838 C C . ARG A 1 100 ? 1.614 6.164 8.911 1.00 95.88 100 ARG A C 1
ATOM 840 O O . ARG A 1 100 ? 2.174 5.860 7.862 1.00 95.88 100 ARG A O 1
ATOM 847 N N . VAL A 1 101 ? 0.770 5.333 9.517 1.00 97.06 101 VAL A N 1
ATOM 848 C CA . VAL A 1 101 ? 0.307 4.091 8.883 1.00 97.06 101 VAL A CA 1
ATOM 849 C C . VAL A 1 101 ? -0.491 4.424 7.628 1.00 97.06 101 VAL A C 1
ATOM 851 O O . VAL A 1 101 ? -0.237 3.842 6.579 1.00 97.06 101 VAL A O 1
ATOM 854 N N . ILE A 1 102 ? -1.415 5.383 7.716 1.00 96.44 102 ILE A N 1
ATOM 855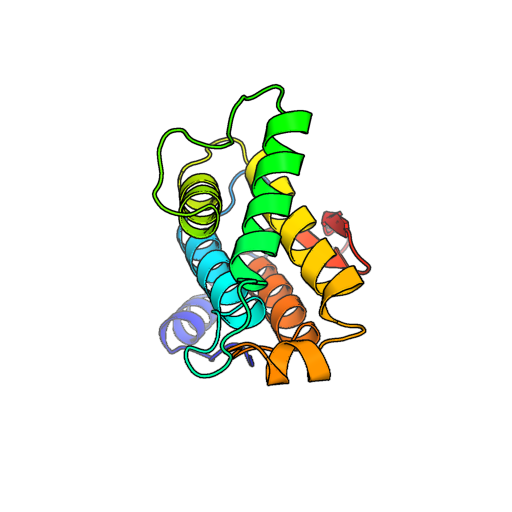 C CA . ILE A 1 102 ? -2.210 5.838 6.575 1.00 96.44 102 ILE A CA 1
ATOM 856 C C . ILE A 1 102 ? -1.336 6.502 5.504 1.00 96.44 102 ILE A C 1
ATOM 858 O O . ILE A 1 102 ? -1.563 6.220 4.333 1.00 96.44 102 ILE A O 1
ATOM 862 N N . ASP A 1 103 ? -0.298 7.264 5.855 1.00 97.56 103 ASP A N 1
ATOM 863 C CA . ASP A 1 103 ? 0.658 7.840 4.896 1.00 97.56 103 ASP A CA 1
ATOM 864 C C . ASP A 1 103 ? 1.338 6.756 4.048 1.00 97.56 103 ASP A C 1
ATOM 866 O O . ASP A 1 103 ? 1.438 6.888 2.826 1.00 97.56 103 ASP A O 1
ATOM 870 N N . VAL A 1 104 ? 1.769 5.651 4.675 1.00 98.19 104 VAL A N 1
ATOM 871 C CA . VAL A 1 104 ? 2.361 4.503 3.965 1.00 98.19 104 VAL A CA 1
ATOM 872 C C . VAL A 1 104 ? 1.362 3.918 2.976 1.00 98.19 104 VAL A C 1
ATOM 874 O O . VAL A 1 104 ? 1.717 3.662 1.823 1.00 98.19 104 VAL A O 1
ATOM 877 N N . VAL A 1 105 ? 0.115 3.712 3.409 1.00 98.38 105 VAL A N 1
ATOM 878 C CA . VAL A 1 105 ? -0.943 3.185 2.539 1.00 98.38 105 VAL A CA 1
ATOM 879 C C . VAL A 1 105 ? -1.220 4.162 1.398 1.00 98.38 105 VAL A C 1
ATOM 881 O O . VAL A 1 105 ? -1.163 3.764 0.238 1.00 98.38 105 VAL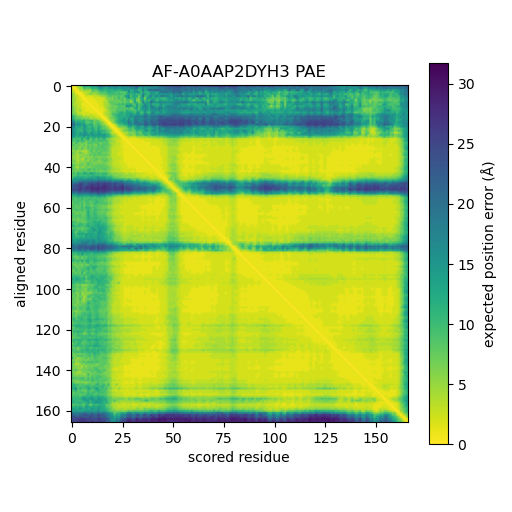 A O 1
ATOM 884 N N . GLN A 1 106 ? -1.448 5.441 1.691 1.00 98.06 106 GLN A N 1
ATOM 885 C CA . GLN A 1 106 ? -1.747 6.457 0.689 1.00 98.06 106 GLN A CA 1
ATOM 886 C C . GLN A 1 106 ? -0.646 6.535 -0.361 1.00 98.06 106 GLN A C 1
ATOM 888 O O . GLN A 1 106 ? -0.939 6.395 -1.544 1.00 98.06 106 GLN A O 1
ATOM 893 N N . LEU A 1 107 ? 0.611 6.699 0.054 1.00 98.56 107 LEU A N 1
ATOM 894 C CA . LEU A 1 107 ? 1.724 6.850 -0.877 1.00 98.56 107 LEU A CA 1
ATOM 895 C C . LEU A 1 107 ? 1.906 5.602 -1.752 1.00 98.56 107 LEU A C 1
ATOM 897 O O . LEU A 1 107 ? 2.126 5.715 -2.960 1.00 98.56 107 LEU A O 1
ATOM 901 N N . SER A 1 108 ? 1.767 4.410 -1.165 1.00 98.56 108 SER A N 1
ATOM 902 C CA . SER A 1 108 ? 1.886 3.150 -1.907 1.00 98.56 108 SER A CA 1
ATOM 903 C C . SER A 1 108 ? 0.791 3.019 -2.968 1.00 98.56 108 SER A C 1
ATOM 905 O O . SER A 1 108 ? 1.072 2.733 -4.132 1.00 98.56 108 SER A O 1
ATOM 907 N N . PHE A 1 109 ? -0.464 3.277 -2.595 1.00 98.50 109 PHE A N 1
ATOM 908 C CA . PHE A 1 109 ? -1.595 3.172 -3.515 1.00 98.50 109 PHE A CA 1
ATOM 909 C C . PHE A 1 109 ? -1.654 4.323 -4.519 1.00 98.50 109 PHE A C 1
ATOM 911 O O . PHE A 1 109 ? -2.095 4.120 -5.647 1.00 98.50 109 PHE A O 1
ATOM 918 N N . GLN A 1 110 ? -1.134 5.498 -4.172 1.00 98.12 110 GLN A N 1
ATOM 919 C CA . GLN A 1 110 ? -0.928 6.595 -5.110 1.00 98.12 110 GLN A CA 1
ATOM 920 C C . GLN A 1 110 ? 0.089 6.208 -6.190 1.00 98.12 110 GLN A C 1
ATOM 922 O O . GLN A 1 110 ? -0.149 6.481 -7.366 1.00 98.12 110 GLN A O 1
ATOM 927 N N . TYR A 1 111 ? 1.182 5.526 -5.833 1.00 98.25 111 TYR A N 1
ATOM 928 C CA . TYR A 1 111 ? 2.133 5.011 -6.821 1.00 98.25 111 TYR A CA 1
ATOM 929 C C . TYR A 1 111 ? 1.477 3.964 -7.735 1.00 98.25 111 TYR A C 1
ATOM 931 O O . TYR A 1 111 ? 1.585 4.051 -8.962 1.00 98.25 111 TYR A O 1
ATOM 939 N N . ILE A 1 112 ? 0.744 3.010 -7.148 1.00 98.19 112 ILE A N 1
ATOM 940 C CA . ILE A 1 112 ? -0.006 1.983 -7.888 1.00 98.19 112 ILE A CA 1
ATOM 941 C C . ILE A 1 112 ? -1.010 2.631 -8.862 1.00 98.19 112 ILE A C 1
ATOM 943 O O . ILE A 1 112 ? -1.064 2.253 -10.031 1.00 98.19 112 ILE A O 1
ATOM 947 N N . ASP A 1 113 ? -1.766 3.637 -8.414 1.00 98.06 113 ASP A N 1
ATOM 948 C CA . ASP A 1 113 ? -2.786 4.343 -9.202 1.00 98.06 113 ASP A CA 1
ATOM 949 C C . ASP A 1 113 ? -2.197 5.223 -10.312 1.00 98.06 113 ASP A C 1
ATOM 951 O O . ASP A 1 113 ? -2.681 5.209 -11.443 1.00 98.06 113 ASP A O 1
ATOM 955 N N . LYS A 1 114 ? -1.177 6.029 -9.995 1.00 97.19 114 LYS A N 1
ATOM 956 C CA . LYS A 1 114 ? -0.704 7.101 -10.884 1.00 97.19 114 LYS A CA 1
ATOM 957 C C . LYS A 1 114 ? 0.466 6.703 -11.767 1.00 97.19 114 LYS A C 1
ATOM 959 O O . LYS A 1 114 ? 0.597 7.256 -12.854 1.00 97.19 114 LYS A O 1
ATOM 964 N N . ILE A 1 115 ? 1.311 5.783 -11.308 1.00 96.31 115 ILE A N 1
ATOM 965 C CA . ILE A 1 115 ? 2.549 5.414 -12.004 1.00 96.31 115 ILE A CA 1
ATOM 966 C C . ILE A 1 115 ? 2.435 4.016 -12.600 1.00 96.31 115 ILE A C 1
ATOM 968 O O . ILE A 1 115 ? 2.731 3.819 -13.775 1.00 96.31 115 ILE A O 1
ATOM 972 N N . LEU A 1 116 ? 1.966 3.052 -11.807 1.00 95.69 116 LEU A N 1
ATOM 973 C CA . LEU A 1 116 ? 1.946 1.646 -12.203 1.00 95.69 116 LEU A CA 1
ATOM 974 C C . LEU A 1 116 ? 0.770 1.345 -13.149 1.00 95.69 116 LEU A C 1
ATOM 976 O O . LEU A 1 116 ? 0.955 0.703 -14.180 1.00 95.69 116 LEU A O 1
ATOM 980 N N . ARG A 1 117 ? -0.432 1.864 -12.858 1.00 97.19 117 ARG A N 1
ATOM 981 C CA . ARG A 1 117 ? -1.640 1.637 -13.674 1.00 97.19 117 ARG A CA 1
ATOM 982 C C . ARG A 1 117 ? -1.498 2.025 -15.153 1.00 97.19 117 ARG A C 1
ATOM 984 O O . ARG A 1 117 ? -1.895 1.199 -15.976 1.00 97.19 117 ARG A O 1
ATOM 991 N N . PRO A 1 118 ? -0.960 3.201 -15.538 1.00 97.25 118 PRO A N 1
ATOM 992 C CA . PRO A 1 118 ? -0.862 3.570 -16.952 1.00 97.25 118 PRO A CA 1
ATOM 993 C C . PRO A 1 118 ? 0.023 2.638 -17.796 1.00 97.25 118 PRO A C 1
ATOM 995 O O . PRO A 1 118 ? -0.265 2.452 -18.975 1.00 97.25 118 PRO A O 1
ATOM 998 N N . ASP A 1 119 ? 1.062 2.033 -17.205 1.00 95.25 119 ASP A N 1
ATOM 999 C CA . ASP A 1 119 ? 2.013 1.131 -17.885 1.00 95.25 119 ASP A CA 1
ATOM 1000 C C . ASP A 1 119 ? 1.894 -0.333 -17.411 1.00 95.25 119 ASP A C 1
ATOM 1002 O O . ASP A 1 119 ? 2.810 -1.142 -17.586 1.00 95.25 119 ASP A O 1
ATOM 1006 N N . PHE A 1 120 ? 0.762 -0.705 -16.798 1.00 96.44 120 PHE A N 1
ATOM 1007 C CA . PHE A 1 120 ? 0.650 -1.972 -16.067 1.00 96.44 120 PHE A CA 1
ATOM 1008 C C . PHE A 1 120 ? 0.966 -3.199 -16.927 1.00 96.44 120 PHE A C 1
ATOM 1010 O O . PHE A 1 120 ? 1.597 -4.132 -16.445 1.00 96.44 120 PHE A O 1
ATOM 1017 N N . GLN A 1 121 ? 0.585 -3.203 -18.206 1.00 95.56 121 GLN A N 1
ATOM 1018 C CA . GLN A 1 121 ? 0.842 -4.340 -19.097 1.00 95.56 121 GLN A CA 1
ATOM 1019 C C . GLN A 1 121 ? 2.341 -4.596 -19.294 1.00 95.56 121 GLN A C 1
ATOM 1021 O O . GLN A 1 121 ? 2.800 -5.734 -19.192 1.00 95.56 121 GLN A O 1
ATOM 1026 N N . ASN A 1 122 ? 3.125 -3.540 -19.518 1.00 93.81 122 ASN A N 1
ATOM 1027 C CA . ASN A 1 122 ? 4.570 -3.670 -19.670 1.00 93.81 122 ASN A CA 1
ATOM 1028 C C . ASN A 1 122 ? 5.236 -4.006 -18.332 1.00 93.81 122 ASN A C 1
ATOM 1030 O O . ASN A 1 122 ? 6.145 -4.837 -18.288 1.00 93.81 122 ASN A O 1
ATOM 1034 N N . TYR A 1 123 ? 4.755 -3.415 -17.236 1.00 94.38 123 TYR A N 1
ATOM 1035 C CA . TYR A 1 123 ? 5.222 -3.743 -15.893 1.00 94.38 123 TYR A CA 1
ATOM 1036 C C . TYR A 1 123 ? 4.985 -5.222 -15.547 1.00 94.38 123 TYR A C 1
ATOM 1038 O O . TYR A 1 123 ? 5.912 -5.922 -15.141 1.00 94.38 123 TYR A O 1
ATOM 1046 N N . ALA A 1 124 ? 3.772 -5.731 -15.778 1.00 94.75 124 ALA A N 1
ATOM 1047 C CA . ALA A 1 124 ? 3.385 -7.121 -15.544 1.00 94.75 124 ALA A CA 1
ATOM 1048 C C . ALA A 1 124 ? 4.107 -8.101 -16.481 1.00 94.75 124 ALA A C 1
ATOM 1050 O O . ALA A 1 124 ? 4.351 -9.256 -16.126 1.00 94.75 124 ALA A O 1
ATOM 1051 N N . TYR A 1 125 ? 4.502 -7.658 -17.676 1.00 92.31 125 TYR A N 1
ATOM 1052 C CA . TYR A 1 125 ? 5.350 -8.448 -18.563 1.00 92.31 125 TYR A CA 1
ATOM 1053 C C . TYR A 1 125 ? 6.751 -8.661 -17.965 1.00 92.31 125 TYR A C 1
ATOM 1055 O O . TYR A 1 125 ? 7.250 -9.793 -17.967 1.00 92.31 125 TYR A O 1
ATOM 1063 N N . ARG A 1 126 ? 7.347 -7.611 -17.382 1.00 91.44 126 ARG A N 1
ATOM 1064 C CA . ARG A 1 126 ? 8.700 -7.626 -16.794 1.00 91.44 126 ARG A CA 1
ATOM 1065 C C . ARG A 1 126 ? 8.765 -8.192 -15.372 1.00 91.44 126 ARG A C 1
ATOM 1067 O O . ARG A 1 126 ? 9.795 -8.746 -15.000 1.00 91.44 126 ARG A O 1
ATOM 1074 N N . ASN A 1 127 ? 7.672 -8.134 -14.612 1.00 93.06 127 ASN A N 1
ATOM 1075 C CA . ASN A 1 127 ? 7.634 -8.510 -13.194 1.00 93.06 127 ASN A CA 1
ATOM 1076 C C . ASN A 1 127 ? 6.600 -9.608 -12.898 1.00 93.06 127 ASN A C 1
ATOM 1078 O O . ASN A 1 127 ? 5.711 -9.891 -13.702 1.00 93.06 127 ASN A O 1
ATOM 1082 N N . GLU A 1 128 ? 6.742 -10.283 -11.760 1.00 93.31 128 GLU A N 1
ATOM 1083 C CA . GLU A 1 128 ? 5.786 -11.268 -11.247 1.00 93.31 128 GLU A CA 1
ATOM 1084 C C . GLU A 1 128 ? 4.753 -10.563 -10.372 1.00 93.31 128 GLU A C 1
ATOM 1086 O O . GLU A 1 128 ? 4.954 -10.387 -9.174 1.00 93.31 128 GLU A O 1
ATOM 1091 N N . VAL A 1 129 ? 3.645 -10.155 -10.985 1.00 95.19 129 VAL A N 1
ATOM 1092 C CA . VAL A 1 129 ? 2.493 -9.553 -10.300 1.00 95.19 129 VAL A CA 1
ATOM 1093 C C . VAL A 1 129 ? 1.324 -10.532 -10.275 1.00 95.19 129 VAL A C 1
ATOM 1095 O O . VAL A 1 129 ? 1.170 -11.355 -11.179 1.00 95.19 129 VAL A O 1
ATOM 1098 N N . LYS A 1 130 ? 0.493 -10.446 -9.237 1.00 96.25 130 LYS A N 1
ATOM 1099 C CA . LYS A 1 130 ? -0.691 -11.302 -9.041 1.00 96.25 130 LYS A CA 1
ATOM 1100 C C . LYS A 1 130 ? -2.001 -10.519 -9.014 1.00 96.25 130 LYS A C 1
ATOM 1102 O O . LYS A 1 130 ? -3.067 -11.118 -9.106 1.00 96.25 130 LYS A O 1
ATOM 1107 N N . CYS A 1 131 ? -1.922 -9.201 -8.867 1.00 95.25 131 CYS A N 1
ATOM 1108 C CA . CYS A 1 131 ? -3.063 -8.319 -8.689 1.00 95.25 131 CYS A CA 1
ATOM 1109 C C . CYS A 1 131 ? -2.872 -7.072 -9.557 1.00 95.25 131 CYS A C 1
ATOM 1111 O O . CYS A 1 131 ? -1.809 -6.453 -9.510 1.00 95.25 131 CYS A O 1
ATOM 1113 N N . ASP A 1 132 ? -3.868 -6.705 -10.366 1.00 96.88 132 ASP A N 1
ATOM 1114 C CA . ASP A 1 132 ? -3.801 -5.456 -11.122 1.00 96.88 132 ASP A CA 1
ATOM 1115 C C . ASP A 1 132 ? -4.148 -4.234 -10.246 1.00 96.88 132 ASP A C 1
ATOM 1117 O O . ASP A 1 132 ? -4.749 -4.375 -9.177 1.00 96.88 132 ASP A O 1
ATOM 1121 N N . PRO A 1 133 ? -3.786 -3.011 -10.671 1.00 97.69 133 PRO A N 1
ATOM 1122 C CA . PRO A 1 133 ? -3.995 -1.804 -9.876 1.00 97.69 133 PRO A CA 1
ATOM 1123 C C . PRO A 1 133 ? -5.451 -1.495 -9.507 1.00 97.69 133 PRO A C 1
ATOM 1125 O O . PRO A 1 133 ? -5.690 -0.921 -8.4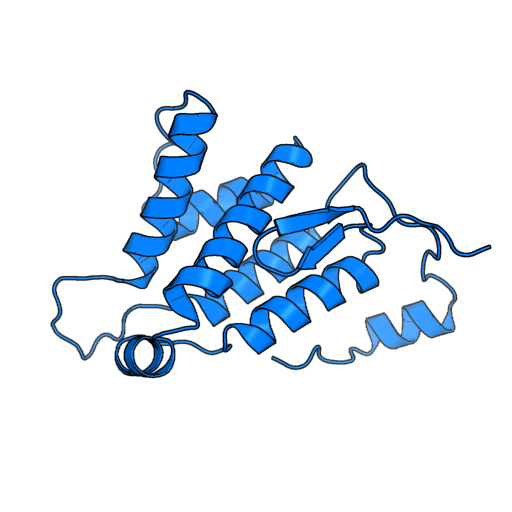45 1.00 97.69 133 PRO A O 1
ATOM 1128 N N . ASN A 1 134 ? -6.434 -1.817 -10.355 1.00 97.06 134 ASN A N 1
ATOM 1129 C CA . ASN A 1 134 ? -7.846 -1.566 -10.031 1.00 97.06 134 ASN A CA 1
ATOM 1130 C C . ASN A 1 134 ? -8.316 -2.532 -8.950 1.00 97.06 134 ASN A C 1
ATOM 1132 O O . ASN A 1 134 ? -8.946 -2.133 -7.973 1.00 97.06 134 ASN A O 1
ATOM 1136 N N . ASP A 1 135 ? -7.935 -3.787 -9.122 1.00 97.75 135 ASP A N 1
ATOM 1137 C CA . ASP A 1 135 ? -8.193 -4.884 -8.211 1.00 97.75 135 ASP A CA 1
ATOM 1138 C C . ASP A 1 135 ? -7.566 -4.656 -6.828 1.00 97.75 135 ASP A C 1
ATOM 1140 O O . ASP A 1 135 ? -8.213 -4.893 -5.809 1.00 97.75 135 ASP A O 1
ATOM 1144 N N . ALA A 1 136 ? -6.331 -4.153 -6.778 1.00 98.00 136 ALA A N 1
ATOM 1145 C CA . ALA A 1 136 ? -5.648 -3.811 -5.533 1.00 98.00 136 ALA A CA 1
ATOM 1146 C C . ALA A 1 136 ? -6.382 -2.694 -4.775 1.00 98.00 136 ALA A C 1
ATOM 1148 O O . ALA A 1 136 ? -6.596 -2.790 -3.566 1.00 98.00 136 ALA A O 1
ATOM 1149 N N . ILE A 1 137 ? -6.801 -1.641 -5.485 1.00 98.19 137 ILE A N 1
ATOM 1150 C CA . ILE A 1 137 ? -7.529 -0.501 -4.903 1.00 98.19 137 ILE A CA 1
ATOM 1151 C C . ILE A 1 137 ? -8.931 -0.909 -4.443 1.00 98.19 137 ILE A C 1
ATOM 1153 O O . ILE A 1 137 ? -9.377 -0.496 -3.370 1.00 98.19 137 ILE A O 1
ATOM 1157 N N . GLY A 1 138 ? -9.618 -1.741 -5.228 1.00 97.19 138 GLY A N 1
ATOM 1158 C CA . GLY A 1 138 ? -10.902 -2.321 -4.850 1.00 97.19 138 GLY A CA 1
ATOM 1159 C C . GLY A 1 138 ? -10.788 -3.162 -3.581 1.00 97.19 138 GLY A C 1
ATOM 1160 O O . GLY A 1 138 ? -11.595 -2.998 -2.665 1.00 97.19 138 GLY A O 1
ATOM 1161 N N . GLU A 1 139 ? -9.752 -4.001 -3.491 1.00 98.12 139 GLU A N 1
ATOM 1162 C CA . GLU A 1 139 ? -9.495 -4.807 -2.302 1.00 98.12 139 GLU A CA 1
ATOM 1163 C C . GLU A 1 139 ? -9.196 -3.933 -1.079 1.00 98.12 139 GLU A C 1
ATOM 1165 O O . GLU A 1 139 ? -9.847 -4.118 -0.054 1.00 98.12 139 GLU A O 1
ATOM 1170 N N . LEU A 1 140 ? -8.310 -2.933 -1.184 1.00 98.12 140 LEU A N 1
ATOM 1171 C CA . LEU A 1 140 ? -8.009 -2.009 -0.080 1.00 98.12 140 LEU A CA 1
ATOM 1172 C C . LEU A 1 140 ? -9.281 -1.372 0.493 1.00 98.12 140 LEU A C 1
ATOM 1174 O O . LEU A 1 140 ? -9.512 -1.415 1.701 1.00 98.12 140 LEU A O 1
ATOM 1178 N N . ASN A 1 141 ? -10.113 -0.800 -0.378 1.00 96.44 141 ASN A N 1
ATOM 1179 C CA . ASN A 1 141 ? -11.350 -0.139 0.033 1.00 96.44 141 ASN A CA 1
ATOM 1180 C C . ASN A 1 141 ? -12.350 -1.123 0.651 1.00 96.44 141 ASN A C 1
ATOM 1182 O O . ASN A 1 141 ? -13.023 -0.794 1.629 1.00 96.44 141 ASN A O 1
ATOM 1186 N N . GLY A 1 142 ? -12.431 -2.343 0.116 1.00 94.44 142 GLY A N 1
ATOM 1187 C CA . GLY A 1 142 ? -13.234 -3.397 0.721 1.00 94.44 142 GLY A CA 1
ATOM 1188 C C . GLY A 1 142 ? -12.725 -3.786 2.111 1.00 94.44 142 GLY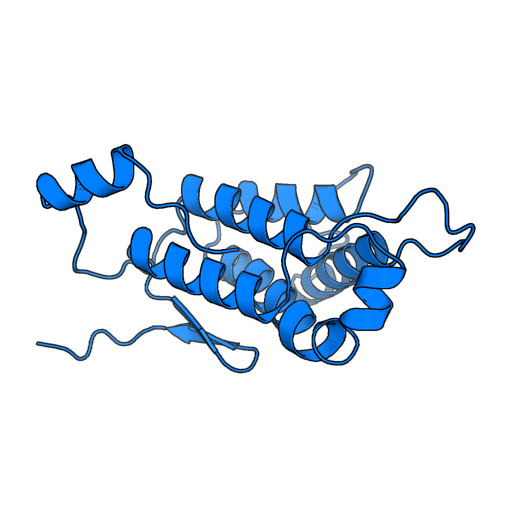 A C 1
ATOM 1189 O O . GLY A 1 142 ? -13.533 -3.879 3.030 1.00 94.44 142 GLY A O 1
ATOM 1190 N N . ARG A 1 143 ? -11.404 -3.903 2.312 1.00 94.94 143 ARG A N 1
ATOM 1191 C CA . ARG A 1 143 ? -10.810 -4.193 3.629 1.00 94.94 143 ARG A CA 1
ATOM 1192 C C . ARG A 1 143 ? -11.024 -3.069 4.637 1.00 94.94 143 ARG A C 1
ATOM 1194 O O . ARG A 1 143 ? -11.324 -3.347 5.796 1.00 94.94 143 ARG A O 1
ATOM 1201 N N . PHE A 1 144 ? -10.930 -1.805 4.218 1.00 93.81 144 PHE A N 1
ATOM 1202 C CA . PHE A 1 144 ? -11.292 -0.683 5.087 1.00 93.81 144 PHE A CA 1
ATOM 1203 C C . PHE A 1 144 ? -12.737 -0.802 5.573 1.00 93.81 144 PHE A C 1
ATOM 1205 O O . PHE A 1 144 ? -12.983 -0.724 6.777 1.00 93.81 144 PHE A O 1
ATOM 1212 N N . LYS A 1 145 ? -13.671 -1.103 4.665 1.00 90.81 145 LYS A N 1
ATOM 1213 C CA . LYS A 1 145 ? -15.078 -1.317 5.013 1.00 90.81 145 LYS A CA 1
ATOM 1214 C C . LYS A 1 145 ? -15.284 -2.519 5.942 1.00 90.81 145 LYS A C 1
ATOM 1216 O O . LYS A 1 145 ? -15.989 -2.388 6.937 1.00 90.81 145 LYS A O 1
ATOM 1221 N N . GLU A 1 146 ? -14.666 -3.665 5.654 1.00 89.94 146 GLU A N 1
ATOM 1222 C CA . GLU A 1 146 ? -14.759 -4.884 6.479 1.00 89.94 146 GLU A CA 1
ATOM 1223 C C . GLU A 1 146 ? -14.288 -4.657 7.918 1.00 89.94 146 GLU A C 1
ATOM 1225 O O . GLU A 1 146 ? -14.904 -5.142 8.864 1.00 89.94 146 GLU A O 1
ATOM 1230 N N . HIS A 1 147 ? -13.222 -3.876 8.090 1.00 90.19 147 HIS A N 1
ATOM 1231 C CA . HIS A 1 147 ? -12.657 -3.555 9.399 1.00 90.19 147 HIS A CA 1
ATOM 1232 C C . HIS A 1 147 ? -13.286 -2.318 10.063 1.00 90.19 147 HIS A C 1
ATOM 1234 O O . HIS A 1 147 ? -12.767 -1.849 11.084 1.00 90.19 147 HIS A O 1
ATOM 1240 N N . ALA A 1 148 ? -14.374 -1.784 9.492 1.00 88.12 148 ALA A N 1
ATOM 1241 C CA . ALA A 1 148 ? -15.017 -0.539 9.907 1.00 88.12 148 ALA A CA 1
ATOM 1242 C C . ALA A 1 148 ? -14.013 0.619 10.074 1.00 88.12 148 ALA A C 1
ATOM 1244 O O . ALA A 1 148 ? -14.157 1.468 10.947 1.00 88.12 148 ALA A O 1
ATOM 1245 N N . VAL A 1 149 ? -12.969 0.664 9.247 1.00 90.19 149 VAL A N 1
ATOM 1246 C CA . VAL A 1 149 ? -11.996 1.758 9.212 1.00 90.19 149 VAL A CA 1
ATOM 1247 C C . VAL A 1 149 ? -12.528 2.812 8.248 1.00 90.19 149 VAL A C 1
ATOM 1249 O O . VAL A 1 149 ? -12.707 2.529 7.068 1.00 90.19 149 VAL A O 1
ATOM 1252 N N . GLY A 1 150 ? -12.806 4.017 8.753 1.00 88.94 150 GLY A N 1
ATOM 1253 C CA . GLY A 1 150 ? -13.506 5.089 8.027 1.00 88.94 150 GLY A CA 1
ATOM 1254 C C . GLY A 1 150 ? -12.682 5.790 6.951 1.00 88.94 150 GLY A C 1
ATOM 1255 O O . GLY A 1 150 ? -12.732 7.010 6.841 1.00 88.94 150 GLY A O 1
ATOM 1256 N N . PHE A 1 151 ? -11.893 5.050 6.184 1.00 92.19 151 PHE A N 1
ATOM 1257 C CA . PHE A 1 151 ? -11.059 5.578 5.117 1.00 92.19 151 PHE A CA 1
ATOM 1258 C C . PHE A 1 151 ? -11.456 4.982 3.775 1.00 92.19 151 PHE A C 1
ATOM 1260 O O . PHE A 1 151 ? -11.873 3.829 3.681 1.00 92.19 151 PHE A O 1
ATOM 1267 N N . GLN A 1 152 ? -11.283 5.773 2.725 1.00 94.06 152 GLN A N 1
ATOM 1268 C CA . GLN A 1 152 ? -11.442 5.328 1.353 1.00 94.06 152 GLN A CA 1
ATOM 1269 C C . GLN A 1 152 ? -10.329 5.921 0.500 1.00 94.06 152 GLN A C 1
ATOM 1271 O O . GLN A 1 152 ? -10.070 7.118 0.550 1.00 94.06 152 GLN A O 1
ATOM 1276 N N . PHE A 1 153 ? -9.693 5.086 -0.314 1.00 96.38 153 PHE A N 1
ATOM 1277 C CA . PHE A 1 153 ? -8.795 5.533 -1.364 1.00 96.38 153 PHE A CA 1
ATOM 1278 C C . PHE A 1 153 ? -9.596 5.860 -2.627 1.00 96.38 153 PHE A C 1
ATOM 1280 O O . PHE A 1 153 ? -10.273 4.991 -3.189 1.00 96.38 153 PHE A O 1
ATOM 1287 N N . ASN A 1 154 ? -9.497 7.101 -3.095 1.00 92.69 154 ASN A N 1
ATOM 1288 C CA . ASN A 1 154 ? -10.115 7.552 -4.333 1.00 92.69 154 ASN A CA 1
ATOM 1289 C C . ASN A 1 154 ? -9.203 8.549 -5.054 1.00 92.69 154 ASN A C 1
ATOM 1291 O O . ASN A 1 154 ? -8.724 9.513 -4.468 1.00 92.69 154 ASN A O 1
ATOM 1295 N N . GLY A 1 155 ? -8.968 8.331 -6.348 1.00 86.38 155 GLY A N 1
ATOM 1296 C CA . GLY A 1 155 ? -8.298 9.317 -7.197 1.00 86.38 155 GLY A CA 1
ATOM 1297 C C . GLY A 1 155 ? -6.856 9.677 -6.817 1.00 86.38 155 GLY A C 1
ATOM 1298 O O . GLY A 1 155 ? -6.351 10.666 -7.348 1.00 86.38 155 GLY A O 1
ATOM 1299 N N . GLY A 1 156 ? -6.169 8.884 -5.987 1.00 88.19 156 GLY A N 1
ATOM 1300 C CA . GLY A 1 156 ? -4.795 9.149 -5.540 1.00 88.19 156 GLY A CA 1
ATOM 1301 C C . GLY A 1 156 ? -4.674 9.627 -4.093 1.00 88.19 156 GLY A C 1
ATOM 1302 O O . GLY A 1 156 ? -3.556 9.858 -3.644 1.00 88.19 156 GLY A O 1
ATOM 1303 N N . GLU A 1 157 ? -5.788 9.762 -3.377 1.00 92.25 157 GLU A N 1
ATOM 1304 C CA . GLU A 1 157 ? -5.833 10.269 -2.007 1.00 92.25 157 GLU A CA 1
ATOM 1305 C C . GLU A 1 157 ? -6.685 9.351 -1.123 1.00 92.25 157 GLU A C 1
ATOM 1307 O O . GLU A 1 157 ? -7.648 8.735 -1.592 1.00 92.25 157 GLU A O 1
ATOM 1312 N N . ILE A 1 158 ? -6.322 9.244 0.156 1.00 94.00 158 ILE A N 1
ATOM 1313 C CA . ILE A 1 158 ? -7.159 8.634 1.185 1.00 94.00 158 ILE A CA 1
ATOM 1314 C C . ILE A 1 158 ? -7.984 9.734 1.843 1.00 94.00 158 ILE A C 1
ATOM 1316 O O . ILE A 1 158 ? -7.449 10.623 2.501 1.00 94.00 158 ILE A O 1
ATOM 1320 N N . THR A 1 159 ? -9.303 9.640 1.727 1.00 90.81 159 THR A N 1
ATOM 1321 C CA . THR A 1 159 ? -10.234 10.537 2.409 1.00 90.81 159 THR A CA 1
ATOM 1322 C C . THR A 1 159 ? -10.924 9.823 3.565 1.00 90.81 159 THR A C 1
ATOM 1324 O O . THR A 1 159 ? -11.087 8.598 3.571 1.00 90.81 159 THR A O 1
ATOM 1327 N N . LYS A 1 160 ? -11.328 10.598 4.577 1.00 87.62 160 LYS A N 1
ATOM 1328 C CA . LYS A 1 160 ? -12.233 10.106 5.619 1.00 87.62 160 LYS A CA 1
ATOM 1329 C C . LYS A 1 160 ? -13.624 9.948 5.016 1.00 87.62 160 LYS A C 1
ATOM 1331 O O . LYS A 1 160 ? -14.103 10.838 4.317 1.00 87.62 160 LYS A O 1
ATOM 1336 N N . VAL A 1 161 ? -14.264 8.821 5.290 1.00 84.50 161 VAL A N 1
ATOM 1337 C CA . VAL A 1 161 ? -15.654 8.586 4.913 1.00 84.50 161 VAL A CA 1
ATOM 1338 C C . VAL A 1 161 ? -16.520 9.267 5.960 1.00 84.50 161 VAL A C 1
ATOM 1340 O O . VAL A 1 161 ? -16.714 8.721 7.040 1.00 84.50 161 VAL A O 1
ATOM 1343 N N . ASP A 1 162 ? -17.024 10.466 5.673 1.00 66.50 162 ASP A N 1
ATOM 1344 C CA . ASP A 1 162 ? -17.958 11.117 6.587 1.00 66.50 162 ASP A CA 1
ATOM 1345 C C . ASP A 1 162 ? -19.163 10.198 6.826 1.00 66.50 162 ASP A C 1
ATOM 1347 O O . ASP A 1 162 ? -19.856 9.781 5.895 1.00 66.50 162 ASP A O 1
ATOM 1351 N N . SER A 1 163 ? -19.412 9.872 8.096 1.00 52.03 163 SER A N 1
ATOM 1352 C CA . SER A 1 163 ? -20.636 9.211 8.546 1.00 52.03 163 SER A CA 1
ATOM 1353 C C . SER A 1 163 ? -21.814 10.186 8.416 1.00 52.03 163 SER A C 1
ATOM 1355 O O . SER A 1 163 ? -22.367 10.637 9.412 1.00 52.03 163 SER A O 1
ATOM 1357 N N . THR A 1 164 ? -22.200 10.559 7.198 1.00 41.03 164 THR A N 1
ATOM 1358 C CA . THR A 1 164 ? -23.460 11.258 6.917 1.00 41.03 164 THR A CA 1
ATOM 1359 C C . THR A 1 164 ? -24.468 10.291 6.317 1.00 41.03 164 THR A C 1
ATOM 1361 O O . THR A 1 164 ? -24.924 10.467 5.196 1.00 41.03 164 THR A O 1
ATOM 1364 N N . TYR A 1 165 ? -24.842 9.281 7.102 1.00 35.59 165 TYR A N 1
ATOM 1365 C CA . TYR A 1 165 ? -26.127 8.595 6.968 1.00 35.59 165 TYR A CA 1
ATOM 1366 C C . TYR A 1 165 ? -26.660 8.276 8.374 1.00 35.59 165 TYR A C 1
ATOM 1368 O O . TYR A 1 165 ? -26.148 7.386 9.051 1.00 35.59 165 TYR A O 1
ATOM 1376 N N . ASN A 1 166 ? -27.637 9.086 8.805 1.00 32.06 166 ASN A N 1
ATOM 1377 C CA . ASN A 1 166 ? -28.690 8.699 9.752 1.00 32.06 166 ASN A CA 1
ATOM 1378 C C . ASN A 1 166 ? -29.718 7.831 9.021 1.00 32.06 166 ASN A C 1
ATOM 1380 O O . ASN A 1 166 ? -29.925 8.095 7.812 1.00 32.06 166 ASN A O 1
#